Protein AF-A0A1E5H4T8-F1 (afdb_monomer_lite)

pLDDT: mean 74.58, std 22.74, range [37.88, 98.75]

Radius of gyration: 31.94 Å; chains: 1; bounding box: 42×84×66 Å

Secondary structure (DSSP, 8-state):
-------------------------------------------------EEEEETTT--BPPPBSSHHHHHHHHHHHHHHSTT--EEEEE-

Organism: NCBI:txid332950

Structure (mmCIF, N/CA/C/O backbone):
data_AF-A0A1E5H4T8-F1
#
_entry.id   AF-A0A1E5H4T8-F1
#
loop_
_atom_site.group_PDB
_atom_site.id
_atom_site.type_symbol
_atom_site.label_atom_id
_atom_site.label_alt_id
_atom_site.label_comp_id
_atom_site.label_asym_id
_atom_site.label_entity_id
_atom_site.label_seq_id
_atom_site.pdbx_PDB_ins_code
_atom_site.Cartn_x
_atom_site.Cartn_y
_atom_site.Cartn_z
_atom_site.occupancy
_atom_site.B_iso_or_equiv
_atom_site.auth_seq_id
_atom_site.auth_comp_id
_atom_site.auth_asym_id
_atom_site.auth_atom_id
_atom_site.pdbx_PDB_model_num
ATOM 1 N N . MET A 1 1 ? 15.669 68.831 -20.139 1.00 37.88 1 MET A N 1
ATOM 2 C CA . MET A 1 1 ? 15.464 69.580 -21.399 1.00 37.88 1 MET A CA 1
ATOM 3 C C . MET A 1 1 ? 15.851 68.680 -22.560 1.00 37.88 1 MET A C 1
ATOM 5 O O . MET A 1 1 ? 16.923 68.117 -22.464 1.00 37.88 1 MET A O 1
ATOM 9 N N . LYS A 1 2 ? 14.971 68.577 -23.574 1.00 44.53 2 LYS A N 1
ATOM 10 C CA . LYS A 1 2 ? 15.206 68.314 -25.016 1.00 44.53 2 LYS A CA 1
ATOM 11 C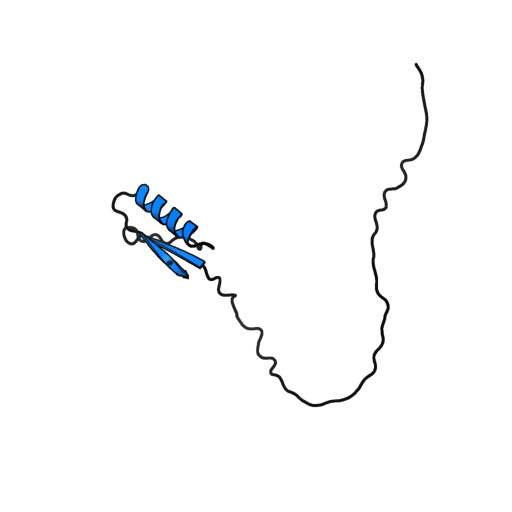 C . LYS A 1 2 ? 16.223 67.217 -25.439 1.00 44.53 2 LYS A C 1
ATOM 13 O O . LYS A 1 2 ? 17.346 67.238 -24.987 1.00 44.53 2 LYS A O 1
ATOM 18 N N . LYS A 1 3 ? 16.021 66.372 -26.454 1.00 49.56 3 LYS A N 1
ATOM 19 C CA . LYS A 1 3 ? 14.895 65.914 -27.290 1.00 49.56 3 LYS A CA 1
ATOM 20 C C . LYS A 1 3 ? 15.552 65.095 -28.441 1.00 49.56 3 LYS A C 1
ATOM 22 O O . LYS A 1 3 ? 16.563 65.557 -28.949 1.00 49.56 3 LYS A O 1
ATOM 27 N N . ILE A 1 4 ? 14.889 64.022 -28.903 1.00 56.38 4 ILE A N 1
ATOM 28 C CA . ILE A 1 4 ? 14.967 63.389 -30.250 1.00 56.38 4 ILE A CA 1
ATOM 29 C C . ILE A 1 4 ? 16.291 62.621 -30.597 1.00 56.38 4 ILE A C 1
ATOM 31 O O . ILE A 1 4 ? 17.313 62.918 -30.004 1.00 56.38 4 ILE A O 1
ATOM 35 N N . ILE A 1 5 ? 16.420 61.604 -31.473 1.00 52.16 5 ILE A N 1
ATOM 36 C CA . ILE A 1 5 ? 15.637 60.981 -32.569 1.00 52.16 5 ILE A CA 1
ATOM 37 C C . ILE A 1 5 ? 16.177 59.544 -32.805 1.00 52.16 5 ILE A C 1
ATOM 39 O O . ILE A 1 5 ? 17.350 59.300 -32.562 1.00 52.16 5 ILE A O 1
ATOM 43 N N . SER A 1 6 ? 15.350 58.682 -33.412 1.00 45.69 6 SER A N 1
ATOM 44 C CA . SER A 1 6 ? 15.716 57.712 -34.468 1.00 45.69 6 SER A CA 1
ATOM 45 C C . SER A 1 6 ? 16.731 56.614 -34.159 1.00 45.69 6 SER A C 1
ATOM 47 O O . SER A 1 6 ? 17.930 56.848 -34.140 1.00 45.69 6 SER A O 1
ATOM 49 N N . ALA A 1 7 ? 16.288 55.362 -34.223 1.00 47.03 7 ALA A N 1
ATOM 50 C CA . ALA A 1 7 ? 16.205 54.648 -35.500 1.00 47.03 7 ALA A CA 1
ATOM 51 C C . ALA A 1 7 ? 15.677 53.225 -35.262 1.00 47.03 7 ALA A C 1
ATOM 53 O O . ALA A 1 7 ? 16.090 52.570 -34.313 1.00 47.03 7 ALA A O 1
ATOM 54 N N . LEU A 1 8 ? 14.764 52.790 -36.138 1.00 47.50 8 LEU A N 1
ATOM 55 C CA . LEU A 1 8 ? 14.650 51.420 -36.664 1.00 47.50 8 LEU A CA 1
ATOM 56 C C . LEU A 1 8 ? 14.996 50.305 -35.653 1.00 47.50 8 LEU A C 1
ATOM 58 O O . LEU A 1 8 ? 16.147 49.927 -35.497 1.00 47.50 8 LEU A O 1
ATOM 62 N N . PHE A 1 9 ? 14.058 49.692 -34.935 1.00 50.12 9 PHE A N 1
ATOM 63 C CA . PHE A 1 9 ? 13.026 48.803 -35.487 1.00 50.12 9 PHE A CA 1
ATOM 64 C C . PHE A 1 9 ? 13.480 47.994 -36.715 1.00 50.12 9 PHE A C 1
ATOM 66 O O . PHE A 1 9 ? 12.831 48.003 -37.752 1.00 50.12 9 PHE A O 1
ATOM 73 N N . LEU A 1 10 ? 14.625 47.319 -36.622 1.00 53.53 10 LEU A N 1
ATOM 74 C CA . LEU A 1 10 ? 15.042 46.301 -37.586 1.00 53.53 10 LEU A CA 1
ATOM 75 C C . LEU A 1 10 ? 16.105 45.420 -36.935 1.00 53.53 10 LEU A C 1
ATOM 77 O O . LEU A 1 10 ? 17.232 45.868 -36.786 1.00 53.53 10 LEU A O 1
ATOM 81 N N . LEU A 1 11 ? 15.713 44.208 -36.523 1.00 49.50 11 LEU A N 1
ATOM 82 C CA . LEU A 1 11 ? 16.499 42.956 -36.540 1.00 49.50 11 LEU A CA 1
ATOM 83 C C . LEU A 1 11 ? 15.920 41.934 -35.545 1.00 49.50 11 LEU A C 1
ATOM 85 O O . LEU A 1 11 ? 16.556 41.502 -34.590 1.00 49.50 11 LEU A O 1
ATOM 89 N N . LEU A 1 12 ? 14.680 41.524 -35.814 1.00 54.31 12 LEU A N 1
ATOM 90 C CA . LEU A 1 12 ? 14.187 40.191 -35.478 1.00 54.31 12 LEU A CA 1
ATOM 91 C C . LEU A 1 12 ? 14.416 39.323 -36.716 1.00 54.31 12 LEU A C 1
ATOM 93 O O . LEU A 1 12 ? 13.711 39.524 -37.693 1.00 54.31 12 LEU A O 1
ATOM 97 N N . CYS A 1 13 ? 15.383 38.407 -36.675 1.00 48.22 13 CYS A N 1
ATOM 98 C CA . CYS A 1 13 ? 15.445 37.210 -37.526 1.00 48.22 13 CYS A CA 1
ATOM 99 C C . CYS A 1 13 ? 16.403 36.202 -36.875 1.00 48.22 13 CYS A C 1
ATOM 101 O O . CYS A 1 13 ? 17.553 36.037 -37.273 1.00 48.22 13 CYS A O 1
ATOM 103 N N . LEU A 1 14 ? 15.907 35.548 -35.825 1.00 55.34 14 LEU A N 1
ATOM 104 C CA . LEU A 1 14 ? 16.368 34.221 -35.432 1.00 55.34 14 LEU A CA 1
ATOM 105 C C . LEU A 1 14 ? 15.948 33.247 -36.541 1.00 55.34 14 LEU A C 1
ATOM 107 O O . LEU A 1 14 ? 14.772 33.195 -36.891 1.00 55.34 14 LEU A O 1
ATOM 111 N N . GLY A 1 15 ? 16.894 32.491 -37.087 1.00 51.94 15 GLY A N 1
ATOM 112 C CA . GLY A 1 15 ? 16.625 31.522 -38.146 1.00 51.94 15 GLY A CA 1
ATOM 113 C C . GLY A 1 15 ? 17.786 30.556 -38.314 1.00 51.94 15 GLY A C 1
ATOM 114 O O . GLY A 1 15 ? 18.632 30.731 -39.182 1.00 51.94 15 GLY A O 1
ATOM 115 N N . SER A 1 16 ? 17.836 29.567 -37.429 1.00 59.06 16 SER A N 1
ATOM 116 C CA . SER A 1 16 ? 18.682 28.379 -37.504 1.00 59.06 16 SER A CA 1
ATOM 117 C C . SER A 1 16 ? 18.450 27.612 -38.805 1.00 59.06 16 SER A C 1
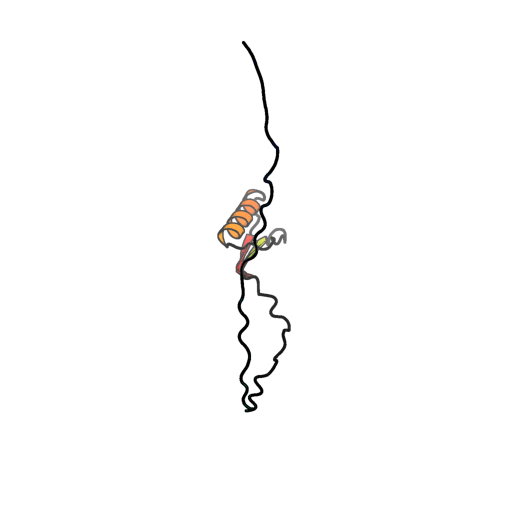ATOM 119 O O . SER A 1 16 ? 17.295 27.435 -39.170 1.00 59.06 16 SER A O 1
ATOM 121 N N . VAL A 1 17 ? 19.494 27.033 -39.402 1.00 61.78 17 VAL A N 1
ATOM 122 C CA . VAL A 1 17 ? 19.485 25.611 -39.796 1.00 61.78 17 VAL A CA 1
ATOM 123 C C . VAL A 1 17 ? 20.908 25.122 -40.058 1.00 61.78 17 VAL A C 1
ATOM 125 O O . VAL A 1 17 ? 21.691 25.740 -40.773 1.00 61.78 17 VAL A O 1
ATOM 128 N N . VAL A 1 18 ? 21.223 24.004 -39.414 1.00 63.97 18 VAL A N 1
ATOM 129 C CA . VAL A 1 18 ? 22.491 23.280 -39.432 1.00 63.97 18 VAL A CA 1
ATOM 130 C C . VAL A 1 18 ? 22.345 22.059 -40.347 1.00 63.97 18 VAL A C 1
ATOM 132 O O . VAL A 1 18 ? 21.403 21.292 -40.166 1.00 63.97 18 VAL A O 1
ATOM 135 N N . SER A 1 19 ? 23.340 21.893 -41.232 1.00 54.50 19 SER A N 1
ATOM 136 C CA . SER A 1 19 ? 23.843 20.653 -41.869 1.00 54.50 19 SER A CA 1
ATOM 137 C C . SER A 1 19 ? 22.904 19.922 -42.859 1.00 54.50 19 SER A C 1
ATOM 139 O O . SER A 1 19 ? 21.704 20.138 -42.863 1.00 54.50 19 SER A O 1
ATOM 141 N N . TYR A 1 20 ? 23.347 19.077 -43.801 1.00 57.44 20 TYR A N 1
ATOM 142 C CA . TYR A 1 20 ? 24.461 18.118 -43.834 1.00 57.44 20 TYR A CA 1
ATOM 143 C C . TYR A 1 20 ? 24.960 17.884 -45.279 1.00 57.44 20 TYR A C 1
ATOM 145 O O . TYR A 1 20 ? 24.194 18.006 -46.233 1.00 57.44 20 TYR A O 1
ATOM 153 N N . THR A 1 21 ? 26.237 17.518 -45.444 1.00 55.19 21 THR A N 1
ATOM 154 C CA . THR A 1 21 ? 26.832 17.083 -46.722 1.00 55.19 21 THR A CA 1
ATOM 155 C C . THR A 1 21 ? 26.391 15.666 -47.090 1.00 55.19 21 THR A C 1
ATOM 157 O O . THR A 1 21 ? 26.455 14.762 -46.258 1.00 55.19 21 THR A O 1
ATOM 160 N N . ALA A 1 22 ? 25.995 15.475 -48.349 1.00 56.62 22 ALA A N 1
ATOM 161 C CA . ALA A 1 22 ? 25.674 14.181 -48.940 1.00 56.62 22 ALA A CA 1
ATOM 162 C C . ALA A 1 22 ? 26.932 13.307 -49.104 1.00 56.62 22 ALA A C 1
ATOM 164 O O . ALA A 1 22 ? 27.954 13.776 -49.603 1.00 56.62 22 ALA A O 1
ATOM 165 N N . VAL A 1 23 ? 26.840 12.034 -48.717 1.00 57.12 23 VAL A N 1
ATOM 166 C CA . VAL A 1 23 ? 27.788 10.976 -49.095 1.00 57.12 23 VAL A CA 1
ATOM 167 C C . VAL A 1 23 ? 27.003 9.902 -49.841 1.00 57.12 23 VAL A C 1
ATOM 169 O O . VAL A 1 23 ? 26.029 9.359 -49.320 1.00 57.12 23 VAL A O 1
ATOM 172 N N . GLU A 1 24 ? 27.416 9.637 -51.081 1.00 55.50 24 GLU A N 1
ATOM 173 C CA . GLU A 1 24 ? 26.847 8.619 -51.960 1.00 55.50 24 GLU A CA 1
ATOM 174 C C . GLU A 1 24 ? 27.527 7.252 -51.781 1.00 55.50 24 GLU A C 1
ATOM 176 O O . GLU A 1 24 ? 28.749 7.119 -51.771 1.00 55.50 24 GLU A O 1
ATOM 181 N N . SER A 1 25 ? 26.656 6.248 -51.663 1.00 56.00 25 SER A N 1
ATOM 182 C CA . SER A 1 25 ? 26.744 4.832 -52.041 1.00 56.00 25 SER A CA 1
ATOM 183 C C . SER A 1 25 ? 28.009 4.334 -52.763 1.00 56.00 25 SER A C 1
ATOM 185 O O . SER A 1 25 ? 28.298 4.760 -53.881 1.00 56.00 25 SER A O 1
ATOM 187 N N . GLN A 1 26 ? 28.564 3.220 -52.264 1.00 49.22 26 GLN A N 1
ATOM 188 C CA . GLN A 1 26 ? 28.972 2.108 -53.132 1.00 49.22 26 GLN A CA 1
ATOM 189 C C . GLN A 1 26 ? 28.499 0.757 -52.578 1.00 49.22 26 GLN A C 1
ATOM 191 O O . GLN A 1 26 ? 28.614 0.454 -51.393 1.00 49.22 26 GLN A O 1
ATOM 196 N N . ALA A 1 27 ? 27.922 -0.018 -53.493 1.00 62.84 27 ALA A N 1
ATOM 197 C CA . ALA A 1 27 ? 27.311 -1.328 -53.338 1.00 62.84 27 ALA A CA 1
ATOM 198 C C . ALA A 1 27 ? 28.282 -2.427 -52.871 1.00 62.84 27 ALA A C 1
ATOM 200 O O . ALA A 1 27 ? 29.482 -2.300 -53.104 1.00 62.84 27 ALA A O 1
ATOM 201 N N . LYS A 1 28 ? 27.742 -3.550 -52.349 1.00 48.50 28 LYS A N 1
ATOM 202 C CA . LYS A 1 28 ? 27.953 -4.920 -52.890 1.00 48.50 28 LYS A CA 1
ATOM 203 C C . LYS A 1 28 ? 27.367 -6.037 -51.992 1.00 48.50 28 LYS A C 1
ATOM 205 O O . LYS A 1 28 ? 27.882 -6.315 -50.923 1.00 48.50 28 LYS A O 1
ATOM 210 N N . SER A 1 29 ? 26.363 -6.725 -52.548 1.00 45.97 29 SER A N 1
ATOM 211 C CA . SER A 1 29 ? 26.123 -8.186 -52.552 1.00 45.97 29 SER A CA 1
ATOM 212 C C . SER A 1 29 ? 25.911 -8.982 -51.246 1.00 45.97 29 SER A C 1
ATOM 214 O O . SER A 1 29 ? 26.854 -9.420 -50.602 1.00 45.97 29 SER A O 1
ATOM 216 N N . THR A 1 30 ? 24.637 -9.306 -51.007 1.00 52.66 30 THR A N 1
ATOM 217 C CA . THR A 1 30 ? 24.049 -10.646 -50.770 1.00 52.66 30 THR A CA 1
ATOM 218 C C . THR A 1 30 ? 24.852 -11.707 -49.997 1.00 52.66 30 THR A C 1
ATOM 220 O O . THR A 1 30 ? 25.624 -12.453 -50.595 1.00 52.66 30 THR A O 1
ATOM 223 N N . VAL A 1 31 ? 24.500 -11.905 -48.721 1.00 52.19 31 VAL A N 1
ATOM 224 C CA . VAL A 1 31 ? 24.337 -13.232 -48.093 1.00 52.19 31 VAL A CA 1
ATOM 225 C C . VAL A 1 31 ? 23.060 -13.162 -47.253 1.00 52.19 31 VAL A C 1
ATOM 227 O O . VAL A 1 31 ? 22.905 -12.255 -46.442 1.00 52.19 31 VAL A O 1
ATOM 230 N N . LEU A 1 32 ? 22.119 -14.073 -47.513 1.00 54.97 32 LEU A N 1
ATOM 231 C CA . LEU A 1 32 ? 20.920 -14.267 -46.702 1.00 54.97 32 LEU A CA 1
ATOM 232 C C . LEU A 1 32 ? 21.336 -14.587 -45.260 1.00 54.97 32 LEU A C 1
ATOM 234 O O . LEU A 1 32 ? 21.824 -15.683 -44.999 1.00 54.97 32 LEU A O 1
ATOM 238 N N . GLU A 1 33 ? 21.047 -13.683 -44.333 1.00 49.06 33 GLU A N 1
ATOM 239 C CA . GLU A 1 33 ? 20.755 -14.058 -42.956 1.00 49.06 33 GLU A CA 1
ATOM 240 C C . GLU A 1 33 ? 19.325 -13.595 -42.696 1.00 49.06 33 GLU A C 1
ATOM 242 O O . GLU A 1 33 ? 19.043 -12.410 -42.523 1.00 49.06 33 GLU A O 1
ATOM 247 N N . GLN A 1 34 ? 18.390 -14.540 -42.811 1.00 55.44 34 GLN A N 1
ATOM 248 C CA . GLN A 1 34 ? 17.035 -14.369 -42.309 1.00 55.44 34 GLN A CA 1
ATOM 249 C C . GLN A 1 34 ? 17.123 -14.275 -40.784 1.00 55.44 34 GLN A C 1
ATOM 251 O O . GLN A 1 34 ? 16.890 -15.257 -40.084 1.00 55.44 34 GLN A O 1
ATOM 256 N N . THR A 1 35 ? 17.461 -13.100 -40.262 1.00 50.06 35 THR A N 1
ATOM 257 C CA . THR A 1 35 ? 17.142 -12.770 -38.878 1.00 50.06 35 THR A CA 1
ATOM 258 C C . THR A 1 35 ? 15.709 -12.294 -38.898 1.00 50.06 35 THR A C 1
ATOM 260 O O . THR A 1 35 ? 15.418 -11.140 -39.202 1.00 50.06 35 THR A O 1
ATOM 263 N N . THR A 1 36 ? 14.836 -13.278 -38.710 1.00 50.81 36 THR A N 1
ATOM 264 C CA . THR A 1 36 ? 13.438 -13.188 -38.321 1.00 50.81 36 THR A CA 1
ATOM 265 C C . THR A 1 36 ? 13.013 -11.764 -37.972 1.00 50.81 36 THR A C 1
ATOM 267 O O . THR A 1 36 ? 13.365 -11.230 -36.921 1.00 50.81 36 THR A O 1
ATOM 270 N N . GLU A 1 37 ? 12.214 -11.166 -38.855 1.00 58.66 37 GLU A N 1
ATOM 271 C CA . GLU A 1 37 ? 11.308 -10.074 -38.515 1.00 58.66 37 GLU A CA 1
ATOM 272 C C . GLU A 1 37 ? 10.262 -10.626 -37.533 1.00 58.66 37 GLU A C 1
ATOM 274 O O . GLU A 1 37 ? 9.107 -10.880 -37.873 1.00 58.66 37 GLU A O 1
ATOM 279 N N . GLU A 1 38 ? 10.685 -10.895 -36.299 1.00 54.47 38 GLU A N 1
ATOM 280 C CA . GLU A 1 38 ? 9.806 -11.304 -35.217 1.00 54.47 38 GLU A CA 1
ATOM 281 C C . GLU A 1 38 ? 9.212 -10.036 -34.610 1.00 54.47 38 GLU A C 1
ATOM 283 O O . GLU A 1 38 ? 9.718 -9.435 -33.670 1.00 54.47 38 GLU A O 1
ATOM 288 N N . SER A 1 39 ? 8.118 -9.620 -35.243 1.00 47.50 39 SER A N 1
ATOM 289 C CA . SER A 1 39 ? 6.906 -9.213 -34.546 1.00 47.50 39 SER A CA 1
ATOM 290 C C . SER A 1 39 ? 7.095 -8.132 -33.475 1.00 47.50 39 SER A C 1
ATOM 292 O O . SER A 1 39 ? 7.267 -8.407 -32.290 1.00 47.50 39 SER A O 1
ATOM 294 N N . LEU A 1 40 ? 6.906 -6.874 -33.887 1.00 52.97 40 LEU A N 1
ATOM 295 C CA . LEU A 1 40 ? 6.535 -5.741 -33.027 1.00 52.97 40 LEU A CA 1
ATOM 296 C C . LEU A 1 40 ? 5.153 -5.966 -32.369 1.00 52.97 40 LEU A C 1
ATOM 298 O O . LEU A 1 40 ? 4.232 -5.163 -32.513 1.00 52.97 40 LEU A O 1
ATOM 302 N N . THR A 1 41 ? 4.979 -7.074 -31.654 1.00 50.91 41 THR A N 1
ATOM 303 C CA . THR A 1 41 ? 3.771 -7.396 -30.900 1.00 50.91 41 THR A CA 1
ATOM 304 C C . THR A 1 41 ? 4.091 -7.440 -29.415 1.00 50.91 41 THR A C 1
ATOM 306 O O . THR A 1 41 ? 4.673 -8.398 -28.922 1.00 50.91 41 THR A O 1
ATOM 309 N N . ASN A 1 42 ? 3.571 -6.444 -28.699 1.00 49.59 42 ASN A N 1
ATOM 310 C CA . ASN A 1 42 ? 3.098 -6.597 -27.324 1.00 49.59 42 ASN A CA 1
ATOM 311 C C . ASN A 1 42 ? 4.123 -6.885 -26.217 1.00 49.59 42 ASN A C 1
ATOM 313 O O . ASN A 1 42 ? 3.787 -7.558 -25.246 1.00 49.59 42 ASN A O 1
ATOM 317 N N . GLU A 1 43 ? 5.287 -6.242 -26.219 1.00 49.09 43 GLU A N 1
ATOM 318 C CA . GLU A 1 43 ? 5.849 -5.850 -24.923 1.00 49.09 43 GLU A CA 1
ATOM 319 C C . GLU A 1 43 ? 5.152 -4.566 -24.481 1.00 49.09 43 GLU A C 1
ATOM 321 O O . GLU A 1 43 ? 5.649 -3.450 -24.632 1.00 49.09 43 GLU A O 1
ATOM 326 N N . ALA A 1 44 ? 3.941 -4.731 -23.940 1.00 49.69 44 ALA A N 1
ATOM 327 C CA . ALA A 1 44 ? 3.411 -3.793 -22.968 1.00 49.69 44 ALA A CA 1
ATOM 328 C C . ALA A 1 44 ? 4.492 -3.658 -21.897 1.00 49.69 44 ALA A C 1
ATOM 330 O O . ALA A 1 44 ? 4.595 -4.533 -21.042 1.00 49.69 44 ALA A O 1
ATOM 331 N N . ALA A 1 45 ? 5.350 -2.639 -22.025 1.00 51.06 45 ALA A N 1
ATOM 332 C CA . ALA A 1 45 ? 6.468 -2.386 -21.133 1.00 51.06 45 ALA A CA 1
ATOM 333 C C . ALA A 1 45 ? 5.955 -2.553 -19.705 1.00 51.06 45 ALA A C 1
ATOM 335 O O . ALA A 1 45 ? 5.167 -1.731 -19.229 1.00 51.06 45 ALA A O 1
ATOM 336 N N . SER A 1 46 ? 6.298 -3.688 -19.092 1.00 60.28 46 SER A N 1
ATOM 337 C CA . SER A 1 46 ? 5.720 -4.118 -17.829 1.00 60.28 46 SER A CA 1
ATOM 338 C C . SER A 1 46 ? 6.087 -3.050 -16.815 1.00 60.28 46 SER A C 1
ATOM 340 O O . SER A 1 46 ? 7.254 -2.912 -16.440 1.00 60.28 46 SER A O 1
ATOM 342 N N . ARG A 1 47 ? 5.127 -2.185 -16.463 1.00 73.38 47 ARG A N 1
ATOM 343 C CA . ARG A 1 47 ? 5.372 -1.080 -15.536 1.00 73.38 47 ARG A CA 1
ATOM 344 C C . ARG A 1 47 ? 5.479 -1.688 -14.149 1.00 73.38 47 ARG A C 1
ATOM 346 O O . ARG A 1 47 ? 4.516 -1.669 -13.387 1.00 73.38 47 ARG A O 1
ATOM 353 N N . SER A 1 48 ? 6.660 -2.214 -13.836 1.00 89.38 48 SER A N 1
ATOM 354 C CA . SER A 1 48 ? 6.960 -2.749 -12.519 1.00 89.38 48 SER A CA 1
ATOM 355 C C . SER A 1 48 ? 6.783 -1.639 -11.491 1.00 89.38 48 SER A C 1
ATOM 357 O O . SER A 1 48 ? 7.394 -0.574 -11.630 1.00 89.38 48 SER A O 1
ATOM 359 N N . GLY A 1 49 ? 5.977 -1.860 -10.467 1.00 95.31 49 GLY A N 1
ATOM 360 C CA . GLY A 1 49 ? 5.790 -0.884 -9.400 1.00 95.31 49 GLY A CA 1
ATOM 361 C C . GLY A 1 49 ? 5.123 -1.495 -8.190 1.00 95.31 49 GLY A C 1
ATOM 362 O O . GLY A 1 49 ? 5.329 -2.666 -7.889 1.00 95.31 49 GLY A O 1
ATOM 363 N N . TYR A 1 50 ? 4.373 -0.687 -7.453 1.00 98.12 50 TYR A N 1
ATOM 364 C CA . TYR A 1 50 ? 3.817 -1.082 -6.167 1.00 98.12 50 TYR A CA 1
ATOM 365 C C . TYR A 1 50 ? 2.365 -0.649 -6.044 1.00 98.12 50 TYR A C 1
ATOM 367 O O . TYR A 1 50 ? 1.986 0.445 -6.460 1.00 98.12 50 TYR A O 1
ATOM 375 N N . ARG A 1 51 ? 1.561 -1.495 -5.417 1.00 98.31 51 ARG A N 1
ATOM 376 C CA . ARG A 1 51 ? 0.202 -1.183 -4.973 1.00 98.31 51 ARG A CA 1
ATOM 377 C C . ARG A 1 51 ? 0.058 -1.562 -3.510 1.00 98.31 51 ARG A C 1
ATOM 379 O O . ARG A 1 51 ? 0.934 -2.205 -2.930 1.00 98.31 51 ARG A O 1
ATOM 386 N N . TRP A 1 52 ? -1.049 -1.168 -2.907 1.00 98.62 52 TRP A N 1
ATOM 387 C CA . TRP A 1 52 ? -1.474 -1.699 -1.625 1.00 98.62 52 TRP A CA 1
ATOM 388 C C . TRP A 1 52 ? -2.956 -2.036 -1.646 1.00 98.62 52 TRP A C 1
ATOM 390 O O . TRP A 1 52 ? -3.727 -1.474 -2.425 1.00 98.62 52 TRP A O 1
ATOM 400 N N . ARG A 1 53 ? -3.348 -2.988 -0.807 1.00 98.56 53 ARG A N 1
ATOM 401 C CA . ARG A 1 53 ? -4.734 -3.411 -0.629 1.00 98.56 53 ARG A CA 1
ATOM 402 C C . ARG A 1 53 ? -5.071 -3.425 0.849 1.00 98.56 53 ARG A C 1
ATOM 404 O O . ARG A 1 53 ? -4.237 -3.796 1.669 1.00 98.56 53 ARG A O 1
ATOM 411 N N . CYS A 1 54 ? -6.284 -3.004 1.178 1.00 98.69 54 CYS A N 1
ATOM 412 C CA . CYS A 1 54 ? -6.861 -3.162 2.501 1.00 98.69 54 CYS A CA 1
ATOM 413 C C . CYS A 1 54 ? -7.814 -4.356 2.492 1.00 98.69 54 CYS A C 1
ATOM 415 O O . CYS A 1 54 ? -8.810 -4.333 1.772 1.00 98.69 54 CYS A O 1
ATOM 417 N N . ASP A 1 55 ? -7.539 -5.381 3.298 1.00 98.19 55 ASP A N 1
ATOM 418 C CA . ASP A 1 55 ? -8.427 -6.550 3.387 1.00 98.19 55 ASP A CA 1
ATOM 419 C C . ASP A 1 55 ? -9.699 -6.253 4.172 1.0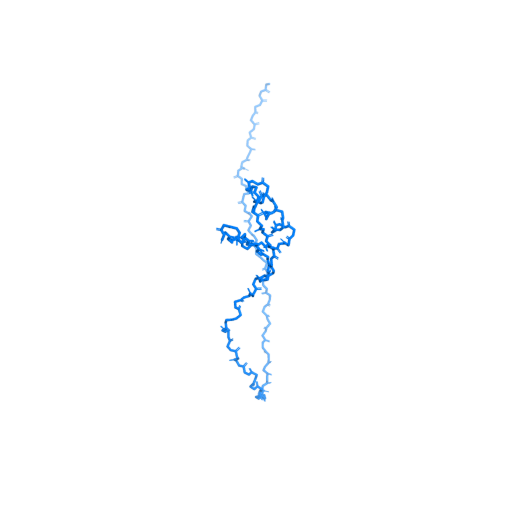0 98.19 55 ASP A C 1
ATOM 421 O O . ASP A 1 55 ? -10.742 -6.834 3.891 1.00 98.19 55 ASP A O 1
ATOM 425 N N . SER A 1 56 ? -9.642 -5.304 5.106 1.00 98.25 56 SER A N 1
ATOM 426 C CA . SER A 1 56 ? -10.794 -4.943 5.931 1.00 98.25 56 SER A CA 1
ATOM 427 C C . SER A 1 56 ? -11.921 -4.289 5.127 1.00 98.25 56 SER A C 1
ATOM 429 O O . SER A 1 56 ? -13.085 -4.510 5.439 1.00 98.25 56 SER A O 1
ATOM 431 N N . CYS A 1 57 ? -11.600 -3.497 4.095 1.00 97.94 57 CYS A N 1
ATOM 432 C CA . CYS A 1 57 ? -12.605 -2.802 3.276 1.00 97.94 57 CYS A CA 1
ATOM 433 C C . CYS A 1 57 ? -12.556 -3.128 1.776 1.00 97.94 57 CYS A C 1
ATOM 435 O O . CYS A 1 57 ? -13.342 -2.581 1.007 1.00 97.94 57 CYS A O 1
ATOM 437 N N . GLY A 1 58 ? -11.626 -3.974 1.331 1.00 98.06 58 GLY A N 1
ATOM 438 C CA . GLY A 1 58 ? -11.477 -4.370 -0.073 1.00 98.06 58 GLY A CA 1
ATOM 439 C C . GLY A 1 58 ? -10.861 -3.313 -0.999 1.00 98.06 58 GLY A C 1
ATOM 440 O O . GLY A 1 58 ? -10.643 -3.595 -2.177 1.00 98.06 58 GLY A O 1
ATOM 441 N N . TYR A 1 59 ? -10.547 -2.112 -0.500 1.00 98.19 59 TYR A N 1
ATOM 442 C CA . TYR A 1 59 ? -9.925 -1.060 -1.307 1.00 98.19 59 TYR A CA 1
ATOM 443 C C . TYR A 1 59 ? -8.546 -1.491 -1.824 1.00 98.19 59 TYR A C 1
ATOM 445 O O . TYR A 1 59 ? -7.711 -1.972 -1.056 1.00 98.19 59 TYR A O 1
ATOM 453 N N . THR A 1 60 ? -8.290 -1.267 -3.114 1.00 98.56 60 THR A N 1
ATOM 454 C CA . THR A 1 60 ? -6.978 -1.447 -3.750 1.00 98.56 60 THR A CA 1
ATOM 455 C C . THR A 1 60 ? -6.520 -0.120 -4.333 1.00 98.56 60 THR A C 1
ATOM 457 O O . THR A 1 60 ? -7.297 0.576 -4.983 1.00 98.56 60 THR A O 1
ATOM 460 N N . SER A 1 61 ? -5.263 0.236 -4.090 1.00 98.12 61 SER A N 1
ATOM 461 C CA . SER A 1 61 ? -4.698 1.499 -4.540 1.00 98.12 61 SER A CA 1
ATOM 462 C C . SER A 1 61 ? -4.388 1.517 -6.030 1.00 98.12 61 SER A C 1
ATOM 464 O O . SER A 1 61 ? -4.143 0.487 -6.664 1.00 98.12 61 SER A O 1
ATOM 466 N N . GLU A 1 62 ? -4.245 2.734 -6.545 1.00 97.50 62 GLU A N 1
ATOM 467 C CA . GLU A 1 62 ? -3.549 2.982 -7.801 1.00 97.50 62 GLU A CA 1
ATOM 468 C C . GLU A 1 62 ? -2.083 2.522 -7.748 1.00 97.50 62 GLU A C 1
ATOM 470 O O . GLU A 1 62 ? -1.513 2.265 -6.681 1.00 97.50 62 GLU A O 1
ATOM 475 N N . TRP A 1 63 ? -1.471 2.413 -8.928 1.00 97.25 63 TRP A N 1
ATOM 476 C CA . TRP A 1 63 ? -0.057 2.076 -9.079 1.00 97.25 63 TRP A CA 1
ATOM 477 C C . TRP A 1 63 ? 0.855 3.198 -8.562 1.00 97.25 63 TRP A C 1
ATOM 479 O O . TRP A 1 63 ? 0.624 4.383 -8.806 1.00 97.25 63 TRP A O 1
ATOM 489 N N . HIS A 1 64 ? 1.943 2.813 -7.902 1.00 96.12 64 HIS A N 1
ATOM 490 C CA . HIS A 1 64 ? 2.991 3.701 -7.419 1.00 96.12 64 HIS A CA 1
ATOM 491 C C . HIS A 1 64 ? 4.357 3.265 -7.955 1.00 96.12 64 HIS A C 1
ATOM 493 O O . HIS A 1 64 ? 4.698 2.085 -7.922 1.00 96.12 64 HIS A O 1
ATOM 499 N N . ALA A 1 65 ? 5.184 4.232 -8.363 1.00 95.69 65 ALA A N 1
ATOM 500 C CA . ALA A 1 65 ? 6.541 3.956 -8.840 1.00 95.69 65 ALA A CA 1
ATOM 501 C C . ALA A 1 65 ? 7.473 3.447 -7.732 1.00 95.69 65 ALA A C 1
ATOM 503 O O . ALA A 1 65 ? 8.363 2.638 -7.980 1.00 95.69 65 ALA A O 1
ATOM 504 N N . PHE A 1 66 ? 7.261 3.906 -6.497 1.00 96.31 66 PHE A N 1
ATOM 505 C CA . PHE A 1 66 ? 8.152 3.635 -5.376 1.00 96.31 66 PHE A CA 1
ATOM 506 C C . PHE A 1 66 ? 7.423 2.932 -4.230 1.00 96.31 66 PHE A C 1
ATOM 508 O O . PHE A 1 66 ? 6.324 3.335 -3.838 1.00 96.31 66 PHE A O 1
ATOM 515 N N . ALA A 1 67 ? 8.079 1.930 -3.636 1.00 97.12 67 ALA A N 1
ATOM 516 C CA . ALA A 1 67 ? 7.543 1.153 -2.517 1.00 97.12 67 ALA A CA 1
ATOM 517 C C . ALA A 1 67 ? 7.178 2.039 -1.321 1.00 97.12 67 ALA A C 1
ATOM 519 O O . ALA A 1 67 ? 6.102 1.905 -0.744 1.00 97.12 67 ALA A O 1
ATOM 520 N N . ASN A 1 68 ? 8.046 2.999 -0.987 1.00 98.12 68 ASN A N 1
ATOM 521 C CA . ASN A 1 68 ? 7.832 3.931 0.121 1.00 98.12 68 ASN A CA 1
ATOM 522 C C . ASN A 1 68 ? 6.539 4.748 -0.037 1.00 98.12 68 ASN A C 1
ATOM 524 O O . ASN A 1 68 ? 5.884 5.062 0.953 1.00 98.12 68 ASN A O 1
ATOM 528 N N . THR A 1 69 ? 6.148 5.062 -1.274 1.00 98.12 69 THR A N 1
ATOM 529 C CA . THR A 1 69 ? 4.921 5.801 -1.562 1.00 98.12 69 THR A CA 1
ATOM 530 C C . THR A 1 69 ? 3.709 4.920 -1.291 1.00 98.12 69 THR A C 1
ATOM 532 O O . THR A 1 69 ? 2.800 5.360 -0.592 1.00 98.12 69 THR A O 1
ATOM 535 N N . ALA A 1 70 ? 3.722 3.668 -1.757 1.00 98.38 70 ALA A N 1
ATOM 536 C CA . ALA A 1 70 ? 2.650 2.714 -1.477 1.00 98.38 70 ALA A CA 1
ATOM 537 C C . ALA A 1 70 ? 2.500 2.456 0.035 1.00 98.38 70 ALA A C 1
ATOM 539 O O . ALA A 1 70 ? 1.393 2.545 0.559 1.00 98.38 70 ALA A O 1
ATOM 540 N N . VAL A 1 71 ? 3.611 2.238 0.751 1.00 98.69 71 VAL A N 1
ATOM 541 C CA . VAL A 1 71 ? 3.622 2.049 2.216 1.00 98.69 71 VAL A CA 1
ATOM 542 C C . VAL A 1 71 ? 3.062 3.272 2.936 1.00 98.69 71 VAL A C 1
ATOM 544 O O . VAL A 1 71 ? 2.186 3.139 3.789 1.00 98.69 71 VAL A O 1
ATOM 547 N N . LYS A 1 72 ? 3.519 4.478 2.575 1.00 98.75 72 LYS A N 1
ATOM 548 C CA . LYS A 1 72 ? 3.026 5.719 3.183 1.00 98.75 72 LYS A CA 1
ATOM 549 C C . LYS A 1 72 ? 1.509 5.848 3.025 1.00 98.75 72 LYS A C 1
ATOM 551 O O . LYS A 1 72 ? 0.824 6.135 4.002 1.00 98.75 72 LYS A O 1
ATOM 556 N N . ARG A 1 73 ? 0.978 5.600 1.823 1.00 98.62 73 ARG A N 1
ATOM 557 C CA . ARG A 1 73 ? -0.467 5.691 1.555 1.00 98.62 73 ARG A CA 1
ATOM 558 C C . ARG A 1 73 ? -1.270 4.606 2.277 1.00 98.62 73 ARG A C 1
ATOM 560 O O . ARG A 1 73 ? -2.333 4.918 2.808 1.00 98.62 73 ARG A O 1
ATOM 567 N N . ALA A 1 74 ? -0.753 3.380 2.364 1.00 98.62 74 ALA A N 1
ATOM 568 C CA . ALA A 1 74 ? -1.373 2.313 3.150 1.00 98.62 74 ALA A CA 1
ATOM 569 C C . ALA A 1 74 ? -1.465 2.687 4.641 1.00 98.62 74 ALA A C 1
ATOM 571 O O . ALA A 1 74 ? -2.521 2.541 5.256 1.00 98.62 74 ALA A O 1
ATOM 572 N N . ASN A 1 75 ? -0.393 3.248 5.209 1.00 98.62 75 ASN A N 1
ATOM 573 C CA . ASN A 1 75 ? -0.372 3.704 6.602 1.00 98.62 75 ASN A CA 1
ATOM 574 C C . ASN A 1 75 ? -1.341 4.868 6.847 1.00 98.62 75 ASN A C 1
ATOM 576 O O . ASN A 1 75 ? -2.056 4.869 7.847 1.00 98.62 75 ASN A O 1
ATOM 580 N N . GLU A 1 76 ? -1.412 5.836 5.929 1.00 98.69 76 GLU A N 1
ATOM 581 C CA . GLU A 1 76 ? -2.396 6.925 5.998 1.00 98.69 76 GLU A CA 1
ATOM 582 C C . GLU A 1 76 ? -3.836 6.393 5.993 1.00 98.69 76 GLU A C 1
ATOM 584 O O . GLU A 1 76 ? -4.686 6.908 6.721 1.00 98.69 76 GLU A O 1
ATOM 589 N N . HIS A 1 77 ? -4.120 5.355 5.202 1.00 98.50 77 HIS A N 1
ATOM 590 C CA . HIS A 1 77 ? -5.432 4.707 5.182 1.00 98.50 77 HIS A CA 1
ATOM 591 C C . HIS A 1 77 ? -5.751 4.014 6.503 1.00 98.50 77 HIS A C 1
ATOM 593 O O . HIS A 1 77 ? -6.824 4.249 7.055 1.00 98.50 77 HIS A O 1
ATOM 599 N N . MET A 1 78 ? -4.827 3.214 7.041 1.00 98.56 78 MET A N 1
ATOM 600 C CA . MET A 1 78 ? -5.020 2.540 8.332 1.00 98.56 78 MET A CA 1
ATOM 601 C C . MET A 1 78 ? -5.170 3.544 9.484 1.00 98.56 78 MET A C 1
ATOM 603 O O . MET A 1 78 ? -6.019 3.369 10.350 1.00 98.56 78 MET A O 1
ATOM 607 N N . SER A 1 79 ? -4.419 4.648 9.466 1.00 98.62 79 SER A N 1
ATOM 608 C CA . SER A 1 79 ? -4.538 5.704 10.480 1.00 98.62 79 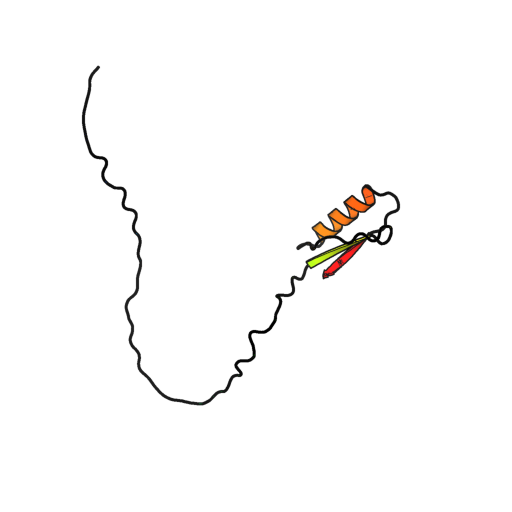SER A CA 1
ATOM 609 C C . SER A 1 79 ? -5.900 6.402 10.463 1.00 98.62 79 SER A C 1
ATOM 611 O O . SER A 1 79 ? -6.362 6.843 11.512 1.00 98.62 79 SER A O 1
ATOM 613 N N . LYS A 1 80 ? -6.527 6.540 9.289 1.00 98.50 80 LYS A N 1
ATOM 614 C CA . LYS A 1 80 ? -7.859 7.154 9.143 1.00 98.50 80 LYS A CA 1
ATOM 615 C C . LYS A 1 80 ? -8.999 6.180 9.430 1.00 98.50 80 LYS A C 1
ATOM 617 O O . LYS A 1 80 ? -10.113 6.624 9.679 1.00 98.50 80 LYS A O 1
ATOM 622 N N . ASN A 1 81 ? -8.725 4.879 9.386 1.00 98.25 81 ASN A N 1
ATOM 623 C CA . ASN A 1 81 ? -9.716 3.824 9.549 1.00 98.25 81 ASN A CA 1
ATOM 624 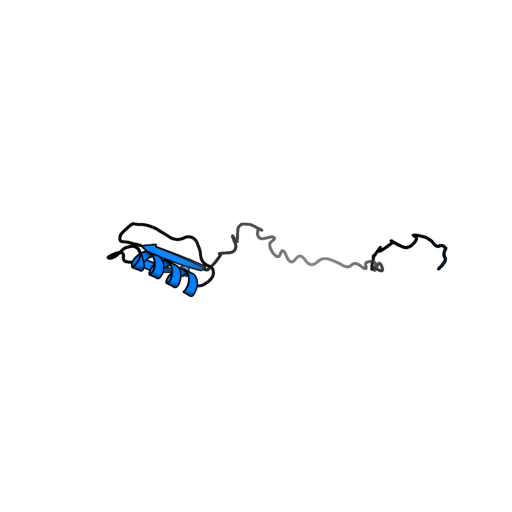C C . ASN A 1 81 ? -9.240 2.837 10.631 1.00 98.25 81 ASN A C 1
ATOM 626 O O . ASN A 1 81 ? -8.629 1.816 10.303 1.00 98.25 81 ASN A O 1
ATOM 630 N N . PRO A 1 82 ? -9.483 3.132 11.922 1.00 97.62 82 PRO A N 1
ATOM 631 C CA . PRO A 1 82 ? -9.057 2.264 13.015 1.00 97.62 82 PRO A CA 1
ATOM 632 C C . PRO A 1 82 ? -9.539 0.821 12.823 1.00 97.62 82 PRO A C 1
ATOM 634 O O . PRO A 1 82 ? -10.709 0.581 12.539 1.00 97.62 82 PRO A O 1
ATOM 637 N N . GLY A 1 83 ? -8.629 -0.143 12.970 1.00 97.19 83 GLY A N 1
ATOM 638 C CA . GLY A 1 83 ? -8.914 -1.569 12.769 1.00 97.19 83 GLY A CA 1
ATOM 639 C C . GLY A 1 83 ? -8.778 -2.058 11.324 1.00 97.19 83 GLY A C 1
ATOM 640 O O . GLY A 1 83 ? -8.873 -3.261 11.087 1.00 97.19 83 GLY A O 1
ATOM 641 N N . HIS A 1 84 ? -8.514 -1.173 10.357 1.00 98.38 84 HIS A N 1
ATOM 642 C CA . HIS A 1 84 ? -8.190 -1.599 9.000 1.00 98.38 84 HIS A CA 1
ATOM 643 C C . HIS A 1 84 ? -6.773 -2.167 8.914 1.00 98.38 84 HIS A C 1
ATOM 645 O O . HIS A 1 84 ? -5.830 -1.599 9.463 1.00 98.38 84 HIS A O 1
ATOM 651 N N . ILE A 1 85 ? -6.625 -3.252 8.157 1.00 98.31 85 ILE A N 1
ATOM 652 C CA . ILE A 1 85 ? -5.342 -3.894 7.865 1.00 98.31 85 ILE A CA 1
ATOM 653 C C . ILE A 1 85 ? -5.072 -3.764 6.369 1.00 98.31 85 ILE A C 1
ATOM 655 O O . ILE A 1 85 ? -5.922 -4.108 5.541 1.00 98.31 85 ILE A O 1
ATOM 659 N N . ALA A 1 86 ? -3.894 -3.248 6.021 1.00 98.44 86 ALA A N 1
ATOM 660 C CA . ALA A 1 86 ? -3.457 -3.068 4.646 1.00 98.44 86 ALA A CA 1
ATOM 661 C C . ALA A 1 86 ? -2.044 -3.617 4.416 1.00 98.44 86 ALA A C 1
ATOM 663 O O . ALA A 1 86 ? -1.193 -3.560 5.300 1.00 98.44 86 ALA A O 1
ATOM 664 N N . TYR A 1 87 ? -1.791 -4.114 3.206 1.00 97.69 87 TYR A N 1
ATOM 665 C CA . TYR A 1 87 ? -0.502 -4.658 2.777 1.00 97.69 87 TYR A CA 1
ATOM 666 C C . TYR A 1 87 ? -0.116 -4.113 1.410 1.00 97.69 87 TYR A C 1
ATOM 668 O O . TYR A 1 87 ? -0.949 -3.901 0.529 1.00 97.69 87 TYR A O 1
ATOM 676 N N . THR A 1 88 ? 1.182 -3.897 1.239 1.00 98.31 88 THR A N 1
ATOM 677 C CA . THR A 1 88 ? 1.797 -3.445 -0.008 1.00 98.31 88 THR A CA 1
ATOM 678 C C . THR A 1 88 ? 2.376 -4.621 -0.777 1.00 98.31 88 THR A C 1
ATOM 680 O O . THR A 1 88 ? 2.979 -5.505 -0.172 1.00 98.31 88 THR A O 1
ATOM 683 N N . TYR A 1 89 ? 2.274 -4.601 -2.102 1.00 98.06 89 TYR A N 1
ATOM 684 C CA . TYR A 1 89 ? 2.828 -5.634 -2.975 1.00 98.06 89 TYR A CA 1
ATOM 685 C C . TYR A 1 89 ? 3.387 -5.025 -4.263 1.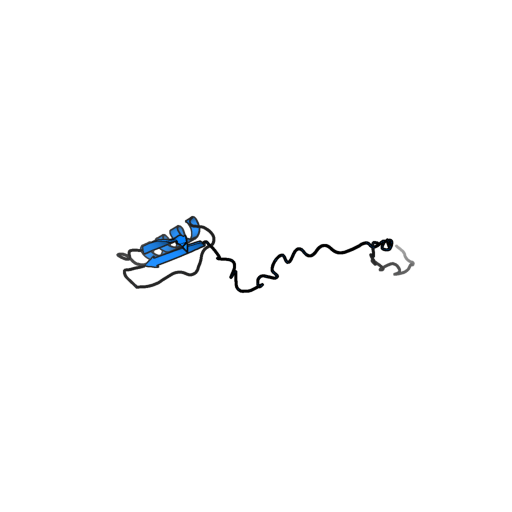00 98.06 89 TYR A C 1
ATOM 687 O O . TYR A 1 89 ? 2.977 -3.941 -4.687 1.00 98.06 89 TYR A O 1
ATOM 695 N N . ARG A 1 90 ? 4.360 -5.718 -4.863 1.00 96.50 90 ARG A N 1
ATOM 696 C CA . ARG A 1 90 ? 4.910 -5.368 -6.175 1.00 96.50 90 ARG A CA 1
ATOM 697 C C . ARG A 1 90 ? 3.956 -5.861 -7.266 1.00 96.50 90 ARG A C 1
ATOM 699 O O . ARG A 1 90 ? 3.417 -6.958 -7.140 1.00 96.50 90 ARG A O 1
ATOM 706 N N . VAL A 1 91 ? 3.775 -5.054 -8.305 1.00 92.81 91 VAL A N 1
ATOM 707 C CA . VAL A 1 91 ? 3.020 -5.368 -9.530 1.00 92.81 91 VAL A CA 1
ATOM 708 C C . VAL A 1 91 ? 3.890 -5.215 -10.758 1.00 92.81 91 VAL A C 1
ATOM 710 O O . VAL A 1 91 ? 4.876 -4.444 -10.670 1.00 92.81 91 VAL A O 1
#

Sequence (91 aa):
MKKIISALFLLLCLGSVVSYTAVESQAKSTVLEQTTEESLTNEAASRSGYRWRCDSCGYTSEWHAFANTAVKRANEHMSKNPGHIAYTYRV

Foldseek 3Di:
DDDDDDDDDDDDDDDDDDDDDDDDDDDDDDDDDPPDPPDPDDPPVPLKFKKKAWPVVGDIDDTDRYQVVRVVVQVVVCVVPPPIDMDMDID